Protein AF-A0A2H9SEV0-F1 (afdb_monomer)

Foldseek 3Di:
DDDDDPVVVVVLVVLVQVLQLVVQWHADPNWIFGHDNVRHFDADPVRHGHTDDPVNVVCQLPPCCRHSQNSVVVVVDGDDDDDDDDPDD

Sequence (89 aa):
MAELDEKTIEALDELFNAWLVMNGIVNQDGTLYQADGEGTILSNQQGEPMRVHPEQFQSLINDPGKGFSSFVAKKGLRVNTIQRDYPEE

Solvent-accessible surface area (backbone atoms only — not comparable to full-atom values): 5506 Å² total; per-residue (Å²): 131,85,81,78,53,70,67,60,52,52,53,50,49,52,52,50,53,52,53,34,50,78,69,28,29,45,79,57,97,91,40,50,28,34,25,46,98,85,68,50,74,36,57,44,100,86,67,45,75,34,63,58,52,69,70,58,50,53,53,45,52,68,29,82,82,73,2,59,49,40,53,42,40,76,73,77,41,88,63,84,86,77,90,70,83,76,80,80,129

Mean predicted aligned error: 5.65 Å

Secondary structure (DSSP, 8-state):
-PPPPHHHHHHHHHHHHHHHHHTTEEEETTEEEEB-TTSPBPB-TTS-B-BPPHHHHHHHHT-TTTSHHHHHHTTT------PPPP---

Radius of gyration: 14.58 Å; Cα contacts (8 Å, |Δi|>4): 88; chains: 1; bounding box: 43×23×38 Å

Structure (mmCIF, N/CA/C/O backbone):
data_AF-A0A2H9SEV0-F1
#
_entry.id   AF-A0A2H9SEV0-F1
#
loop_
_atom_site.group_PDB
_atom_site.id
_atom_site.type_symbol
_atom_site.label_atom_id
_atom_site.label_alt_id
_atom_site.label_comp_id
_atom_site.label_asym_id
_atom_site.label_entity_id
_atom_site.label_seq_id
_atom_site.pdbx_PDB_ins_code
_atom_site.Cartn_x
_atom_site.Cartn_y
_atom_site.Cartn_z
_atom_site.occupancy
_atom_site.B_iso_or_equiv
_atom_site.auth_seq_id
_atom_site.auth_comp_id
_atom_site.auth_asym_id
_atom_site.auth_atom_id
_atom_site.pdbx_PDB_model_num
ATOM 1 N N . MET A 1 1 ? 23.447 -2.925 -3.397 1.00 52.59 1 MET A N 1
ATOM 2 C CA . MET A 1 1 ? 22.134 -2.439 -3.868 1.00 52.59 1 MET A CA 1
ATOM 3 C C . MET A 1 1 ? 22.341 -1.011 -4.325 1.00 52.59 1 MET A C 1
ATOM 5 O O . MET A 1 1 ? 23.009 -0.287 -3.602 1.00 52.59 1 MET A O 1
ATOM 9 N N . ALA A 1 2 ? 21.888 -0.642 -5.524 1.00 62.84 2 ALA A N 1
ATOM 10 C CA . ALA A 1 2 ? 21.877 0.766 -5.912 1.00 62.84 2 ALA A CA 1
ATOM 11 C C . ALA A 1 2 ? 20.850 1.489 -5.032 1.00 62.84 2 ALA A C 1
ATOM 13 O O . ALA A 1 2 ? 19.746 0.975 -4.846 1.00 62.84 2 ALA A O 1
ATOM 14 N N . GLU A 1 3 ? 21.247 2.610 -4.445 1.00 77.25 3 GLU A N 1
ATOM 15 C CA . GLU A 1 3 ? 20.348 3.480 -3.693 1.00 77.25 3 GLU A CA 1
ATOM 16 C C . GLU A 1 3 ? 19.370 4.126 -4.683 1.00 77.25 3 GLU A C 1
ATOM 18 O O . GLU A 1 3 ? 19.778 4.543 -5.770 1.00 77.25 3 GLU A O 1
ATOM 23 N N . LEU A 1 4 ? 18.077 4.116 -4.358 1.00 80.56 4 LEU A N 1
ATOM 24 C CA . LEU A 1 4 ? 17.071 4.792 -5.175 1.00 80.56 4 LEU A CA 1
ATOM 25 C C . LEU A 1 4 ? 17.192 6.296 -4.936 1.00 80.56 4 LEU A C 1
ATOM 27 O O . LEU A 1 4 ? 17.389 6.718 -3.799 1.00 80.56 4 LEU A O 1
ATOM 31 N N . ASP A 1 5 ? 17.073 7.099 -5.991 1.00 90.06 5 ASP A N 1
ATOM 32 C CA . ASP A 1 5 ? 17.016 8.547 -5.830 1.00 90.06 5 ASP A CA 1
ATOM 33 C C . ASP A 1 5 ? 15.684 8.974 -5.194 1.00 90.06 5 ASP A C 1
ATOM 35 O O . ASP A 1 5 ? 14.670 8.278 -5.294 1.00 90.06 5 ASP A O 1
ATOM 39 N N . GLU A 1 6 ? 15.691 10.140 -4.553 1.00 89.81 6 GLU A N 1
ATOM 40 C CA . GLU A 1 6 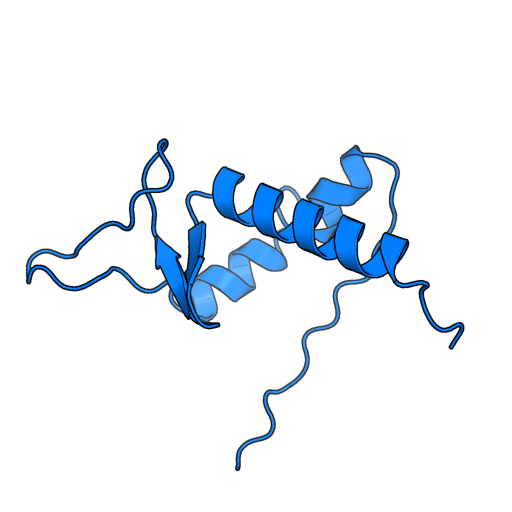? 14.554 10.686 -3.803 1.00 89.81 6 GLU A CA 1
ATOM 41 C C . GLU A 1 6 ? 13.269 10.751 -4.638 1.00 89.81 6 GLU A C 1
ATOM 43 O O . GLU A 1 6 ? 12.215 10.324 -4.174 1.00 89.81 6 GLU A O 1
ATOM 48 N N . LYS A 1 7 ? 13.359 11.151 -5.913 1.00 90.00 7 LYS A N 1
ATOM 49 C CA . LYS A 1 7 ? 12.180 11.239 -6.791 1.00 90.00 7 LYS A CA 1
ATOM 50 C C . LYS A 1 7 ? 11.575 9.872 -7.075 1.00 90.00 7 LYS A C 1
ATOM 52 O O . LYS A 1 7 ? 10.361 9.746 -7.207 1.00 90.00 7 LYS A O 1
ATOM 57 N N . THR A 1 8 ? 12.411 8.842 -7.192 1.00 87.75 8 THR A N 1
ATOM 58 C CA . THR A 1 8 ? 11.930 7.469 -7.361 1.00 87.75 8 THR A CA 1
ATOM 59 C C . THR A 1 8 ? 11.227 6.978 -6.096 1.00 87.75 8 THR A C 1
ATOM 61 O O . THR A 1 8 ? 10.210 6.293 -6.198 1.00 87.75 8 THR A O 1
ATOM 64 N N . ILE A 1 9 ? 11.728 7.337 -4.912 1.00 88.12 9 ILE A N 1
ATOM 65 C CA . ILE A 1 9 ? 11.093 6.995 -3.631 1.00 88.12 9 ILE A CA 1
ATOM 66 C C . ILE A 1 9 ? 9.730 7.686 -3.506 1.00 88.12 9 ILE A C 1
ATOM 68 O O . ILE A 1 9 ? 8.740 7.005 -3.247 1.00 88.12 9 ILE A O 1
ATOM 72 N N . GLU A 1 10 ? 9.663 8.992 -3.763 1.00 90.88 10 GLU A N 1
ATOM 73 C CA . GLU A 1 10 ? 8.414 9.766 -3.742 1.00 90.88 10 GLU A CA 1
ATOM 74 C C . GLU A 1 10 ? 7.380 9.193 -4.720 1.00 90.88 10 GLU A C 1
ATOM 76 O O . GLU A 1 10 ? 6.238 8.933 -4.346 1.00 90.88 10 GLU A O 1
ATOM 81 N N . ALA A 1 11 ? 7.788 8.896 -5.957 1.00 90.19 11 ALA A N 1
ATOM 82 C CA . ALA A 1 11 ? 6.891 8.318 -6.954 1.00 90.19 11 ALA A CA 1
ATOM 83 C C . ALA A 1 11 ? 6.368 6.925 -6.552 1.00 90.19 11 ALA A C 1
ATOM 85 O O . ALA A 1 11 ? 5.227 6.573 -6.861 1.00 90.19 11 ALA A O 1
ATOM 86 N N . LEU A 1 12 ? 7.186 6.105 -5.881 1.00 89.06 12 LEU A N 1
ATOM 87 C CA . LEU A 1 12 ? 6.748 4.806 -5.365 1.00 89.06 12 LEU A CA 1
ATOM 88 C C . LEU A 1 12 ? 5.752 4.959 -4.213 1.00 89.06 12 LEU A C 1
ATOM 90 O O . LEU A 1 12 ? 4.790 4.189 -4.163 1.00 89.06 12 LEU A O 1
ATOM 94 N N . ASP A 1 13 ? 5.955 5.941 -3.335 1.00 90.81 13 ASP A N 1
ATOM 95 C CA . ASP A 1 13 ? 5.026 6.255 -2.248 1.00 90.81 13 ASP A CA 1
ATOM 96 C C . ASP A 1 13 ? 3.673 6.732 -2.794 1.00 90.81 13 ASP A C 1
ATOM 98 O O . ASP A 1 13 ? 2.628 6.187 -2.434 1.00 90.81 13 ASP A O 1
ATOM 102 N N . GLU A 1 14 ? 3.674 7.645 -3.769 1.00 91.81 14 GLU A N 1
ATOM 103 C CA . GLU A 1 14 ? 2.454 8.086 -4.456 1.00 91.81 14 GLU A CA 1
ATOM 104 C C . GLU A 1 14 ? 1.708 6.920 -5.115 1.00 91.81 14 GLU A C 1
ATOM 106 O O . GLU A 1 14 ? 0.486 6.800 -4.992 1.00 91.81 14 GLU A O 1
ATOM 111 N N . LEU A 1 15 ? 2.428 6.024 -5.798 1.00 92.62 15 LEU A N 1
ATOM 112 C CA . LEU A 1 15 ? 1.833 4.839 -6.419 1.00 92.62 15 LEU A CA 1
ATOM 113 C C . LEU A 1 15 ? 1.238 3.884 -5.385 1.00 92.62 15 LEU A C 1
ATOM 115 O O . LEU A 1 15 ? 0.184 3.293 -5.640 1.00 92.62 15 LEU A O 1
ATOM 119 N N . PHE A 1 16 ? 1.908 3.707 -4.249 1.00 92.31 16 PHE A N 1
ATOM 120 C CA . PHE A 1 16 ? 1.428 2.861 -3.167 1.00 92.31 16 PHE A CA 1
ATOM 121 C C . PHE A 1 16 ? 0.169 3.450 -2.527 1.00 92.31 16 PHE A C 1
ATOM 123 O O . PHE A 1 16 ? -0.842 2.754 -2.424 1.00 92.31 16 PHE A O 1
ATOM 130 N N . ASN A 1 17 ? 0.178 4.745 -2.216 1.00 91.75 17 ASN A N 1
ATOM 131 C CA . ASN A 1 17 ? -0.977 5.455 -1.671 1.00 91.75 17 ASN A CA 1
ATOM 132 C C . ASN A 1 17 ? -2.161 5.455 -2.649 1.00 91.75 17 ASN A C 1
ATOM 134 O O . ASN A 1 17 ? -3.290 5.169 -2.254 1.00 91.75 17 ASN A O 1
ATOM 138 N N . ALA A 1 18 ? -1.917 5.668 -3.944 1.00 91.56 18 ALA A N 1
ATOM 139 C CA . ALA A 1 18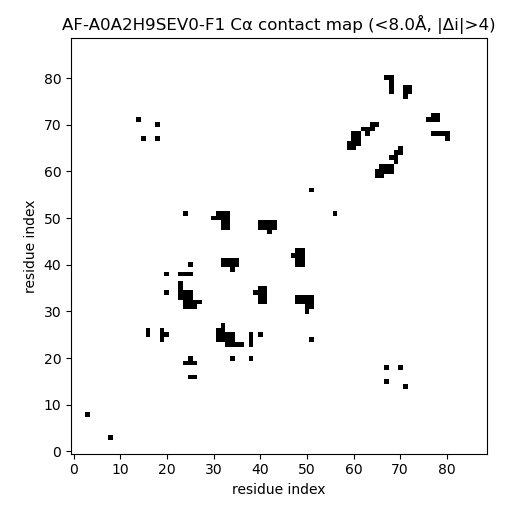 ? -2.956 5.560 -4.966 1.00 91.56 18 ALA A CA 1
ATOM 140 C C . ALA A 1 18 ? -3.560 4.148 -5.023 1.00 91.56 18 ALA A C 1
ATOM 142 O O . ALA A 1 18 ? -4.777 3.993 -5.140 1.00 91.56 18 ALA A O 1
ATOM 143 N N . TRP A 1 19 ? -2.729 3.106 -4.916 1.00 93.69 19 TRP A N 1
ATOM 144 C CA . TRP A 1 19 ? -3.208 1.726 -4.863 1.00 93.69 19 TRP A CA 1
ATOM 145 C C . TRP A 1 19 ? -4.050 1.453 -3.609 1.00 93.69 19 TRP A C 1
ATOM 147 O O . TRP A 1 19 ? -5.081 0.791 -3.726 1.00 93.69 19 TRP A O 1
ATOM 157 N N . LEU A 1 20 ? -3.675 1.981 -2.440 1.00 94.00 20 LEU A N 1
ATOM 158 C CA . LEU A 1 20 ? -4.482 1.866 -1.220 1.00 94.00 20 LEU A CA 1
ATOM 159 C C . LEU A 1 20 ? -5.873 2.483 -1.415 1.00 94.00 20 LEU A C 1
ATOM 161 O O . LEU A 1 20 ? -6.875 1.802 -1.193 1.00 94.00 20 LEU A O 1
ATOM 165 N N . VAL A 1 21 ? -5.941 3.713 -1.934 1.00 92.00 21 VAL A N 1
ATOM 166 C CA . VAL A 1 21 ? -7.212 4.421 -2.175 1.00 92.00 21 VAL A CA 1
ATOM 167 C C . VAL A 1 21 ? -8.103 3.652 -3.151 1.00 92.00 21 VAL A C 1
ATOM 169 O O . VAL A 1 21 ? -9.298 3.495 -2.910 1.00 92.00 21 VAL A O 1
ATOM 172 N N . MET A 1 22 ? -7.533 3.082 -4.218 1.00 90.88 22 MET A N 1
ATOM 173 C CA . MET A 1 22 ? -8.279 2.232 -5.160 1.00 90.88 22 MET A CA 1
ATOM 174 C C . MET A 1 22 ? -8.869 0.967 -4.518 1.00 90.88 22 MET A C 1
ATOM 176 O O . MET A 1 22 ? -9.787 0.372 -5.082 1.00 90.88 22 MET A O 1
ATOM 180 N N . ASN A 1 23 ? -8.343 0.546 -3.368 1.00 93.00 23 ASN A N 1
ATOM 181 C CA . ASN A 1 23 ? -8.843 -0.584 -2.590 1.00 93.00 23 ASN A CA 1
ATOM 182 C C . ASN A 1 23 ? -9.675 -0.149 -1.371 1.00 93.00 23 ASN A C 1
ATOM 184 O O . ASN A 1 23 ? -9.968 -0.991 -0.525 1.00 93.00 23 ASN A O 1
ATOM 188 N N . GLY A 1 24 ? -10.066 1.129 -1.280 1.00 94.31 24 GLY A N 1
ATOM 189 C CA . GLY A 1 24 ? -10.845 1.654 -0.156 1.00 94.31 24 GLY A CA 1
ATOM 190 C C . GLY A 1 24 ? -10.051 1.691 1.146 1.00 94.31 24 GLY A C 1
ATOM 191 O O . GLY A 1 24 ? -10.613 1.473 2.213 1.00 94.31 24 GLY A O 1
ATOM 192 N N . ILE A 1 25 ? -8.735 1.902 1.069 1.00 95.56 25 ILE A N 1
ATOM 193 C CA . ILE A 1 25 ? -7.846 1.952 2.229 1.00 95.56 25 ILE A CA 1
ATOM 194 C C . ILE A 1 25 ? -7.123 3.296 2.254 1.00 95.56 25 ILE A C 1
ATOM 196 O O . ILE A 1 25 ? -6.648 3.777 1.226 1.00 95.56 25 ILE A O 1
ATOM 200 N N . VAL A 1 26 ? -6.985 3.876 3.442 1.00 93.94 26 VAL A N 1
ATOM 201 C CA . VAL A 1 26 ? -6.142 5.053 3.683 1.00 93.94 26 VAL A CA 1
ATOM 202 C C . VAL A 1 26 ? -5.109 4.749 4.759 1.00 93.94 26 VAL A C 1
ATOM 204 O O . VAL A 1 26 ? -5.386 4.019 5.711 1.00 93.94 26 VAL A O 1
ATOM 207 N N . ASN A 1 27 ? -3.908 5.297 4.596 1.00 92.31 27 ASN A N 1
ATOM 208 C CA . ASN A 1 27 ? -2.863 5.267 5.612 1.00 92.31 27 ASN A CA 1
ATOM 209 C C . ASN A 1 27 ? -2.892 6.587 6.385 1.00 92.31 27 ASN A C 1
ATOM 211 O O . ASN A 1 27 ? -2.702 7.648 5.792 1.00 92.31 27 ASN A O 1
ATOM 215 N N . GLN A 1 28 ? -3.122 6.519 7.692 1.00 90.62 28 GLN A N 1
ATOM 216 C CA . GLN A 1 28 ? -3.038 7.665 8.587 1.00 90.62 28 GLN A CA 1
ATOM 217 C C . GLN A 1 28 ? -2.145 7.301 9.772 1.00 90.62 28 GLN A C 1
ATOM 219 O O . GLN A 1 28 ? -2.425 6.349 10.502 1.00 90.62 28 GLN A O 1
ATOM 224 N N . ASP A 1 29 ? -1.053 8.050 9.936 1.00 87.00 29 ASP A N 1
ATOM 225 C CA . ASP A 1 29 ? -0.068 7.876 11.011 1.00 87.00 29 ASP A CA 1
ATOM 226 C C . ASP A 1 29 ? 0.480 6.437 11.118 1.00 87.00 29 ASP A C 1
ATOM 228 O O . ASP A 1 29 ? 0.649 5.884 12.203 1.00 87.00 29 ASP A O 1
ATOM 232 N N . GLY A 1 30 ? 0.719 5.793 9.969 1.00 85.12 30 GLY A N 1
ATOM 233 C CA . GLY A 1 30 ? 1.221 4.417 9.895 1.00 85.12 30 GLY A CA 1
ATOM 234 C C . GLY A 1 30 ? 0.163 3.342 10.160 1.00 85.12 30 GLY A C 1
ATOM 235 O O . GLY A 1 30 ? 0.488 2.156 10.173 1.00 85.12 30 GLY A O 1
ATOM 236 N N . THR A 1 31 ? -1.099 3.729 10.353 1.00 90.75 31 THR A N 1
ATOM 237 C CA . THR A 1 31 ? -2.222 2.806 10.527 1.00 90.75 31 THR A CA 1
ATOM 238 C C . THR A 1 31 ? -3.103 2.802 9.283 1.00 90.75 31 THR A C 1
ATOM 240 O O . THR A 1 31 ? -3.486 3.851 8.768 1.00 90.75 31 THR A O 1
ATOM 243 N N . LEU A 1 32 ? -3.457 1.606 8.811 1.00 94.19 32 LEU A N 1
ATOM 244 C CA . LEU A 1 32 ? -4.359 1.431 7.677 1.00 94.19 32 LEU A CA 1
ATOM 245 C C . LEU A 1 32 ? -5.815 1.383 8.148 1.00 94.19 32 LEU A C 1
ATOM 247 O O . LEU A 1 32 ? -6.164 0.587 9.025 1.00 94.19 32 LEU A O 1
ATOM 251 N N . TYR A 1 33 ? -6.669 2.184 7.521 1.00 95.88 33 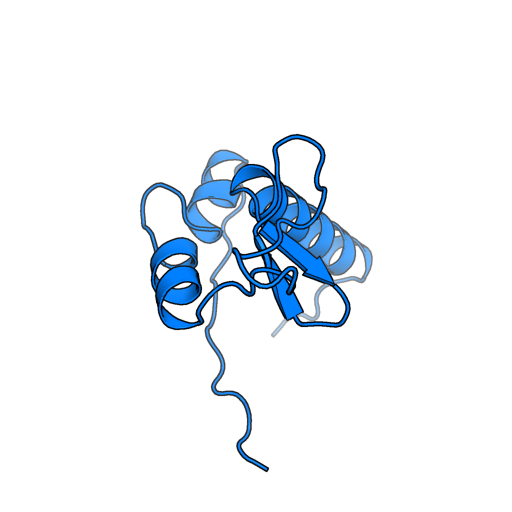TYR A N 1
ATOM 252 C CA . TYR A 1 33 ? -8.104 2.253 7.792 1.00 95.88 33 TYR A CA 1
ATOM 253 C C . TYR A 1 33 ? -8.916 1.990 6.530 1.00 95.88 33 TYR A C 1
ATOM 255 O O . TYR A 1 33 ? -8.487 2.326 5.428 1.00 95.88 33 TYR A O 1
ATOM 263 N N . GLN A 1 34 ? -10.100 1.407 6.702 1.00 95.75 34 GLN A N 1
ATOM 264 C CA . GLN A 1 34 ? -11.1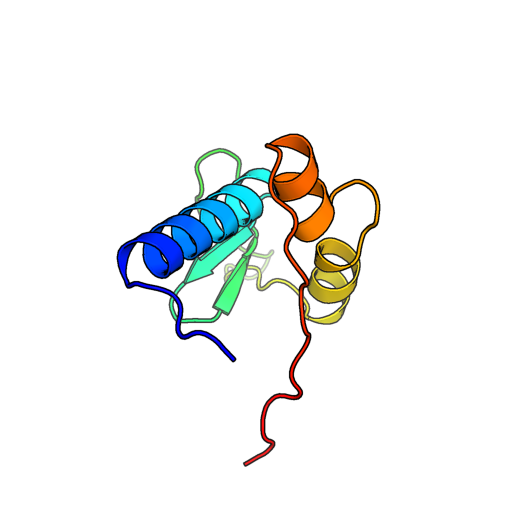05 1.325 5.649 1.00 95.75 34 GLN A CA 1
ATOM 265 C C . GLN A 1 34 ? -11.680 2.717 5.387 1.00 95.75 34 GLN A C 1
ATOM 267 O O . GLN A 1 34 ? -11.964 3.462 6.327 1.00 95.75 34 GLN A O 1
ATOM 272 N N . ALA A 1 35 ? -11.880 3.043 4.119 1.00 94.31 35 ALA A N 1
ATOM 273 C CA . ALA A 1 35 ? -12.404 4.316 3.661 1.00 94.31 35 ALA A CA 1
ATOM 274 C C . ALA A 1 35 ? -13.492 4.125 2.600 1.00 94.31 35 ALA A C 1
ATOM 276 O O . ALA A 1 35 ? -13.565 3.093 1.927 1.00 94.31 35 ALA A O 1
ATOM 277 N N . ASP A 1 36 ? -14.349 5.129 2.459 1.00 90.38 36 ASP A N 1
ATOM 278 C CA . ASP A 1 36 ? -15.318 5.199 1.371 1.00 90.38 36 ASP A CA 1
ATOM 279 C C . ASP A 1 36 ? -14.689 5.685 0.051 1.00 90.38 36 ASP A C 1
ATOM 281 O O . ASP A 1 36 ? -13.483 5.919 -0.059 1.00 90.38 36 ASP A O 1
ATOM 285 N N . GLY A 1 37 ? -15.524 5.829 -0.982 1.00 82.88 37 GLY A N 1
ATOM 286 C CA . GLY A 1 37 ? -15.097 6.291 -2.305 1.00 82.88 37 GLY A CA 1
ATOM 287 C C . GLY A 1 37 ? -14.611 7.746 -2.35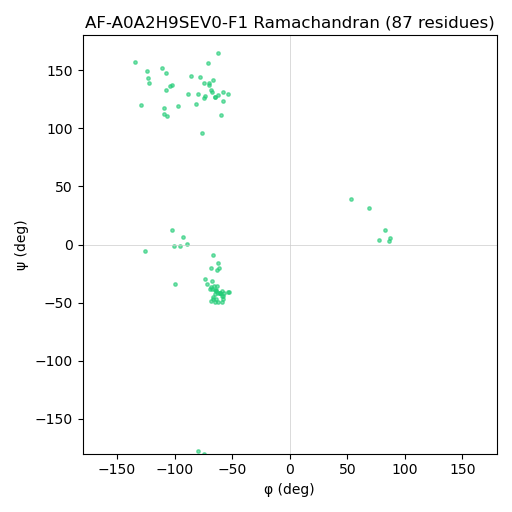5 1.00 82.88 37 GLY A C 1
ATOM 288 O O . GLY A 1 37 ? -14.069 8.149 -3.382 1.00 82.88 37 GLY A O 1
ATOM 289 N N . GLU A 1 38 ? -14.785 8.519 -1.282 1.00 84.06 38 GLU A N 1
ATOM 290 C CA . GLU A 1 38 ? -14.273 9.887 -1.142 1.00 84.06 38 GLU A CA 1
ATOM 291 C C . GLU A 1 38 ? -12.987 9.936 -0.297 1.00 84.06 38 GLU A C 1
ATOM 293 O O . GLU A 1 38 ? -12.389 11.000 -0.139 1.00 84.06 38 GLU A O 1
ATOM 298 N N . GLY A 1 39 ? -12.524 8.787 0.211 1.00 81.88 39 GLY A N 1
ATOM 299 C CA . GLY A 1 39 ? -11.354 8.688 1.081 1.00 81.88 39 GLY A CA 1
ATOM 300 C C . GLY A 1 39 ? -11.653 8.996 2.550 1.00 81.88 39 GLY A C 1
ATOM 301 O O . GLY A 1 39 ? -10.720 9.150 3.340 1.00 81.88 39 GLY A O 1
ATOM 302 N N . THR A 1 40 ? -12.928 9.070 2.941 1.00 89.94 40 THR A N 1
ATOM 303 C CA . THR A 1 40 ? -13.324 9.279 4.338 1.00 89.94 40 THR A CA 1
ATOM 304 C C . THR A 1 40 ? -13.241 7.966 5.102 1.00 89.94 40 THR A C 1
ATOM 306 O O . THR A 1 40 ? -13.793 6.954 4.672 1.00 89.94 40 THR A O 1
ATOM 309 N N . ILE A 1 41 ? -12.566 7.975 6.256 1.00 93.94 41 ILE A N 1
ATOM 310 C CA . ILE A 1 41 ? -12.426 6.792 7.112 1.00 93.94 41 ILE A CA 1
ATOM 311 C C . ILE A 1 41 ? -13.798 6.336 7.614 1.00 93.94 41 ILE A C 1
ATOM 313 O O . ILE A 1 41 ? -14.558 7.112 8.193 1.00 93.94 41 ILE A O 1
ATOM 317 N N . LEU A 1 42 ? -14.086 5.051 7.422 1.00 94.19 42 LEU A N 1
ATOM 318 C CA . LEU A 1 42 ? -15.308 4.412 7.889 1.00 94.19 42 LEU A CA 1
ATOM 319 C C . LEU A 1 42 ? -15.228 4.116 9.388 1.00 94.19 42 LEU A C 1
ATOM 321 O O . LEU A 1 42 ? -14.182 3.709 9.898 1.00 94.19 42 LEU A O 1
ATOM 325 N N . SER A 1 43 ? -16.362 4.242 10.077 1.00 95.31 43 SER A N 1
ATOM 326 C CA . SER A 1 43 ? -16.511 3.855 11.481 1.00 95.31 43 SER A CA 1
ATOM 327 C C . SER A 1 43 ? -17.345 2.584 11.638 1.00 95.31 43 SER A C 1
ATOM 329 O O . SER A 1 43 ? -18.280 2.329 10.877 1.00 95.31 43 SER A O 1
ATOM 331 N N . ASN A 1 44 ? -17.026 1.787 12.656 1.00 91.25 44 ASN A N 1
ATOM 332 C CA . ASN A 1 44 ? -17.795 0.610 13.044 1.00 91.25 44 ASN A CA 1
ATOM 333 C C . ASN A 1 44 ? -19.107 1.008 13.764 1.00 91.25 44 ASN A C 1
ATOM 335 O O . ASN A 1 44 ? -19.393 2.183 13.992 1.00 91.25 44 ASN A O 1
ATOM 339 N N . GLN A 1 45 ? -19.907 0.017 14.177 1.00 90.00 45 GLN A N 1
ATOM 340 C CA . GLN A 1 45 ? -21.178 0.247 14.891 1.00 90.00 45 GLN A CA 1
ATOM 341 C C . GLN A 1 45 ? -21.022 0.962 16.248 1.00 90.00 45 GLN A C 1
ATOM 343 O O . GLN A 1 45 ? -22.006 1.454 16.793 1.00 90.00 45 GLN A O 1
ATOM 348 N N . GLN A 1 46 ? -19.807 1.007 16.795 1.00 90.31 46 GLN A N 1
ATOM 349 C CA . GLN A 1 46 ? -19.470 1.675 18.053 1.00 90.31 46 GLN A CA 1
ATOM 350 C C . GLN A 1 46 ? -18.937 3.103 17.825 1.00 90.31 46 GLN A C 1
ATOM 352 O O . GLN A 1 46 ? -18.659 3.812 18.787 1.00 90.31 46 GLN A O 1
ATOM 357 N N . GLY A 1 47 ? -18.827 3.543 16.565 1.00 91.31 47 GLY A N 1
ATOM 358 C CA . GLY A 1 47 ? -18.303 4.855 16.184 1.00 91.31 47 GLY A CA 1
ATOM 359 C C . GLY A 1 47 ? -16.779 4.909 16.043 1.00 91.31 47 GLY A C 1
ATOM 360 O O . GLY A 1 47 ? -16.242 5.975 15.747 1.00 91.31 47 GLY A O 1
ATOM 361 N N . GLU A 1 48 ? -16.073 3.790 16.208 1.00 92.19 48 GLU A N 1
ATOM 362 C CA . GLU A 1 48 ? -14.610 3.745 16.131 1.00 92.19 48 GLU A CA 1
ATOM 363 C C . GLU A 1 48 ? -14.124 3.564 14.684 1.00 92.19 48 GLU A C 1
ATOM 365 O O . GLU A 1 48 ? -14.750 2.809 13.934 1.00 92.19 48 GLU A O 1
ATOM 370 N N . PRO A 1 49 ? -12.988 4.173 14.292 1.00 94.25 49 PRO A N 1
ATOM 371 C CA . PRO A 1 49 ? -12.381 3.967 12.979 1.00 94.25 49 PRO A CA 1
ATOM 372 C C . PRO A 1 49 ? -12.133 2.488 12.662 1.00 94.25 49 PRO A C 1
ATOM 374 O O . PRO A 1 49 ? -11.510 1.756 13.436 1.00 94.25 49 PRO A O 1
ATOM 377 N N . MET A 1 50 ? -12.574 2.045 11.489 1.00 95.25 50 MET A N 1
ATOM 378 C CA . MET A 1 50 ? -12.400 0.671 11.028 1.00 95.25 50 MET A CA 1
ATOM 379 C C . MET A 1 50 ? -10.968 0.438 10.550 1.00 95.25 50 MET A C 1
ATOM 381 O O . MET A 1 50 ? -10.629 0.712 9.400 1.00 95.25 50 MET A O 1
ATOM 385 N N . ARG A 1 51 ? -10.120 -0.096 11.430 1.00 94.88 51 ARG A N 1
ATOM 386 C CA . ARG A 1 51 ? -8.761 -0.522 11.069 1.00 94.88 51 ARG A CA 1
ATOM 387 C C . ARG A 1 51 ? -8.791 -1.708 10.107 1.00 94.88 51 ARG A C 1
ATOM 389 O O . ARG A 1 51 ? -9.606 -2.618 10.251 1.00 94.88 51 ARG A O 1
ATOM 396 N N . VAL A 1 52 ? -7.873 -1.716 9.146 1.00 93.94 52 VAL A N 1
ATOM 397 C CA . VAL A 1 52 ? -7.652 -2.876 8.278 1.00 93.94 52 VAL A CA 1
ATOM 398 C C . VAL A 1 52 ? -6.946 -3.957 9.089 1.00 93.94 52 VAL A C 1
ATOM 400 O O . VAL A 1 52 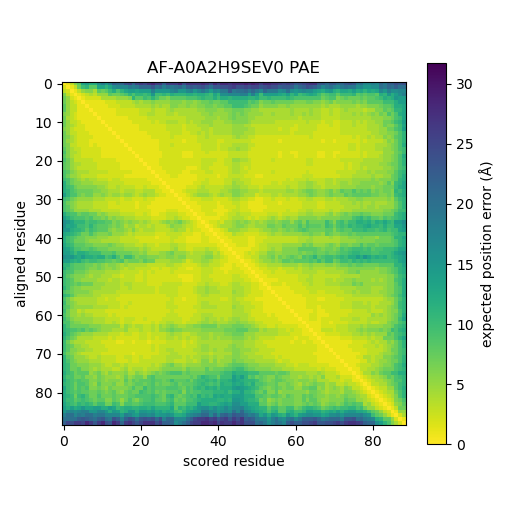? -5.909 -3.709 9.702 1.00 93.94 52 VAL A O 1
ATOM 403 N N . HIS A 1 53 ? -7.498 -5.168 9.087 1.00 91.25 53 HIS A N 1
ATOM 404 C CA . HIS A 1 53 ? -6.863 -6.295 9.761 1.00 91.25 53 HIS A CA 1
ATOM 405 C C . HIS A 1 53 ? -5.587 -6.732 9.018 1.00 91.25 53 HIS A C 1
ATOM 407 O O . HIS A 1 53 ? -5.621 -6.835 7.784 1.00 91.25 53 HIS A O 1
ATOM 413 N N . PRO A 1 54 ? -4.483 -7.032 9.729 1.00 88.50 54 PRO A N 1
ATOM 414 C CA . PRO A 1 54 ? -3.215 -7.417 9.108 1.00 88.50 54 PRO A CA 1
ATOM 415 C C . PRO A 1 54 ? -3.338 -8.575 8.113 1.00 88.50 54 PRO A C 1
ATOM 417 O O . PRO A 1 54 ? -2.778 -8.511 7.023 1.00 88.50 54 PRO A O 1
ATOM 420 N N . GLU A 1 55 ? -4.129 -9.599 8.427 1.00 90.38 55 GLU A N 1
ATOM 421 C CA . GLU A 1 55 ? -4.307 -10.796 7.595 1.00 90.38 55 GLU A CA 1
ATOM 422 C C . GLU A 1 55 ? -5.056 -10.475 6.295 1.00 90.38 55 GLU A C 1
ATOM 424 O O . GLU A 1 55 ? -4.752 -11.009 5.221 1.00 90.38 55 GLU A O 1
ATOM 429 N N . GLN A 1 56 ? -6.031 -9.564 6.381 1.00 90.56 56 GLN A N 1
ATOM 430 C CA . GLN A 1 56 ? -6.773 -9.075 5.221 1.00 90.56 56 GLN A CA 1
ATOM 431 C C . GLN A 1 56 ? -5.851 -8.268 4.309 1.00 90.56 56 GLN A C 1
ATOM 433 O O . GLN A 1 56 ? -5.842 -8.480 3.094 1.00 90.56 56 GLN A O 1
ATOM 438 N N . PHE A 1 57 ? -5.037 -7.386 4.893 1.00 91.94 57 PHE A N 1
ATOM 439 C CA . PHE A 1 57 ? -4.069 -6.599 4.140 1.00 91.94 57 PHE A CA 1
ATOM 440 C C . PHE A 1 57 ? -2.993 -7.478 3.495 1.00 91.94 57 PHE A C 1
ATOM 442 O O . PHE A 1 57 ? -2.682 -7.308 2.317 1.00 91.94 57 PHE A O 1
ATOM 449 N N . GLN A 1 58 ? -2.479 -8.469 4.226 1.00 90.62 58 GLN A N 1
ATOM 450 C CA . GLN A 1 58 ? -1.490 -9.419 3.723 1.00 90.62 58 GLN A CA 1
ATOM 451 C C . GLN A 1 58 ? -2.030 -10.221 2.533 1.00 90.62 58 GLN A C 1
ATOM 453 O O . GLN A 1 58 ? -1.331 -10.408 1.537 1.00 90.62 58 GLN A O 1
ATOM 458 N N . SER A 1 59 ? -3.291 -10.649 2.607 1.00 92.00 59 SER A N 1
ATOM 459 C CA . SER A 1 59 ? -3.962 -11.334 1.499 1.00 92.00 59 SER A CA 1
ATOM 460 C C . SER A 1 59 ? -4.139 -10.414 0.288 1.00 92.00 59 SER A C 1
ATOM 462 O O . SER A 1 59 ? -3.956 -10.845 -0.847 1.00 92.00 59 SER A O 1
ATOM 464 N N . LEU A 1 60 ? -4.465 -9.138 0.518 1.00 93.38 60 LEU A N 1
ATOM 465 C CA . LEU A 1 60 ? -4.660 -8.150 -0.540 1.00 93.38 60 LEU A CA 1
ATOM 466 C C . LEU A 1 60 ? -3.353 -7.797 -1.261 1.00 93.38 60 LEU A C 1
ATOM 468 O O . LEU A 1 60 ? -3.317 -7.796 -2.491 1.00 93.38 60 LEU A O 1
ATOM 472 N N . ILE A 1 61 ? -2.286 -7.494 -0.519 1.00 92.00 61 ILE A N 1
ATOM 473 C CA . ILE A 1 61 ? -1.011 -7.053 -1.102 1.00 92.00 61 ILE A CA 1
ATOM 474 C C . ILE A 1 61 ? -0.323 -8.169 -1.900 1.00 92.00 61 ILE A C 1
ATOM 476 O O . ILE A 1 61 ? 0.319 -7.881 -2.911 1.00 92.00 61 ILE A O 1
ATOM 480 N N . ASN A 1 62 ? -0.514 -9.426 -1.486 1.00 90.69 62 ASN A N 1
ATOM 481 C CA . ASN A 1 62 ? 0.036 -10.618 -2.139 1.00 90.69 62 ASN A CA 1
ATOM 482 C C . ASN A 1 62 ? -0.873 -11.201 -3.232 1.00 90.69 62 ASN A C 1
ATOM 484 O O . ASN A 1 62 ? -0.529 -12.219 -3.835 1.00 90.69 62 ASN A O 1
ATOM 488 N N . ASP A 1 63 ? -2.031 -10.594 -3.494 1.00 92.06 63 ASP A N 1
ATOM 489 C CA . ASP A 1 63 ? -2.952 -11.094 -4.508 1.00 92.06 63 ASP A CA 1
ATOM 490 C C . ASP A 1 63 ? -2.322 -10.992 -5.917 1.00 92.06 63 ASP A C 1
ATOM 492 O O . ASP A 1 63 ? -1.906 -9.907 -6.338 1.00 92.06 63 ASP A O 1
ATOM 496 N N . PRO A 1 64 ? -2.276 -12.086 -6.699 1.00 88.62 64 PRO A N 1
ATOM 497 C CA . PRO A 1 64 ? -1.607 -12.097 -7.999 1.00 88.62 64 PRO A CA 1
ATOM 498 C C . PRO A 1 64 ? -2.312 -11.248 -9.070 1.00 88.62 64 PRO A C 1
ATOM 500 O O . PRO A 1 64 ? -1.684 -10.866 -10.057 1.00 88.62 64 PRO A O 1
ATOM 503 N N . GLY A 1 65 ? -3.599 -10.930 -8.917 1.00 89.19 65 GLY A N 1
ATOM 504 C CA . GLY A 1 65 ? -4.383 -10.146 -9.877 1.00 89.19 65 GLY A CA 1
ATOM 505 C C . GLY A 1 65 ? -4.543 -8.666 -9.512 1.00 89.19 65 GLY A C 1
ATOM 506 O O . GLY A 1 65 ? -4.590 -7.813 -10.415 1.00 89.19 65 GLY A O 1
ATOM 507 N N . LYS A 1 66 ? -4.627 -8.358 -8.211 1.00 90.50 66 LYS A N 1
ATOM 508 C CA . LYS A 1 66 ? -4.906 -7.007 -7.677 1.00 90.50 66 LYS A CA 1
ATOM 509 C C . LYS A 1 66 ? -3.883 -6.472 -6.666 1.00 90.50 66 LYS A C 1
ATOM 511 O O . LYS A 1 66 ? -3.983 -5.300 -6.304 1.00 90.50 66 LYS A O 1
ATOM 516 N N . GLY A 1 67 ? -2.901 -7.270 -6.250 1.00 92.56 67 GLY A N 1
ATOM 517 C CA . GLY A 1 67 ? -1.837 -6.836 -5.344 1.00 92.56 67 GLY A CA 1
ATOM 518 C C . GLY A 1 67 ? -0.971 -5.720 -5.931 1.00 92.56 67 GLY A C 1
ATOM 519 O O . GLY A 1 67 ? -0.992 -5.461 -7.140 1.00 92.56 67 GLY A O 1
ATOM 520 N N . PHE A 1 68 ? -0.190 -5.055 -5.078 1.00 92.38 68 PHE A N 1
ATOM 521 C CA . PHE A 1 68 ? 0.581 -3.871 -5.469 1.00 92.38 68 PHE A CA 1
ATOM 522 C C . PHE A 1 68 ? 1.571 -4.160 -6.608 1.00 92.38 68 PHE A C 1
ATOM 524 O O . PHE A 1 68 ? 1.619 -3.425 -7.595 1.00 92.38 68 PHE A O 1
ATOM 531 N N . SER A 1 69 ? 2.293 -5.284 -6.529 1.00 91.12 69 SER A N 1
ATOM 532 C CA . SER A 1 69 ? 3.206 -5.723 -7.595 1.00 91.12 69 SER A CA 1
ATOM 533 C C . SER A 1 69 ? 2.487 -5.875 -8.945 1.00 91.12 69 SER A C 1
ATOM 535 O O . SER A 1 69 ? 2.982 -5.416 -9.975 1.00 91.12 69 SER A O 1
ATOM 537 N N . SER A 1 70 ? 1.278 -6.444 -8.950 1.00 91.12 70 SER A N 1
ATOM 538 C CA . SER A 1 70 ? 0.459 -6.598 -10.160 1.00 91.12 70 SER A CA 1
ATOM 539 C C . SER A 1 70 ? -0.113 -5.271 -10.659 1.00 91.12 70 SER A C 1
ATOM 541 O O . SER A 1 70 ? -0.243 -5.067 -11.868 1.00 91.12 70 SER A O 1
ATOM 543 N N . PHE A 1 71 ? -0.437 -4.349 -9.752 1.00 91.62 71 PHE A N 1
ATOM 544 C CA . PHE A 1 71 ? -0.880 -2.998 -10.091 1.00 91.62 71 PHE A CA 1
ATOM 545 C C . PHE A 1 71 ? 0.205 -2.212 -10.834 1.00 91.62 71 PHE A C 1
ATOM 547 O O . PHE A 1 71 ? -0.063 -1.666 -11.908 1.00 91.62 71 PHE A O 1
ATOM 554 N N . VAL A 1 72 ? 1.438 -2.196 -10.326 1.00 90.62 72 VAL A N 1
ATOM 555 C CA . VAL A 1 72 ? 2.532 -1.472 -10.990 1.00 90.62 72 VAL A CA 1
ATOM 556 C C . VAL A 1 72 ? 3.025 -2.186 -12.254 1.00 90.62 72 VAL A C 1
ATOM 558 O O . VAL A 1 72 ? 3.374 -1.514 -13.226 1.00 90.62 72 VAL A O 1
ATOM 561 N N . ALA A 1 73 ? 2.936 -3.522 -12.316 1.00 90.38 73 ALA A N 1
ATOM 562 C CA . ALA A 1 73 ? 3.22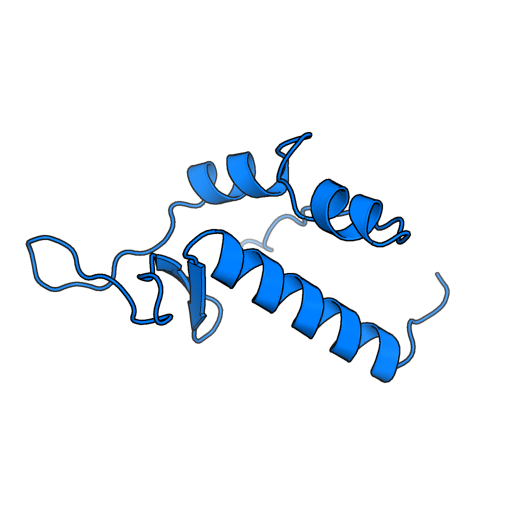6 -4.296 -13.528 1.00 90.38 73 ALA A CA 1
ATOM 563 C C . ALA A 1 73 ? 2.339 -3.888 -14.709 1.00 90.38 73 ALA A C 1
ATOM 565 O O . ALA A 1 73 ? 2.833 -3.739 -15.828 1.00 90.38 73 ALA A O 1
ATOM 566 N N . LYS A 1 74 ? 1.051 -3.616 -14.463 1.00 88.25 74 LYS A N 1
ATOM 567 C CA . LYS A 1 74 ? 0.121 -3.094 -15.484 1.00 88.25 74 LYS A CA 1
ATOM 568 C C . LYS A 1 74 ? 0.517 -1.706 -16.002 1.00 88.25 74 LYS A C 1
ATOM 570 O O . LYS A 1 74 ? 0.121 -1.340 -17.102 1.00 88.25 74 LYS A O 1
ATOM 575 N N . LYS A 1 75 ? 1.308 -0.947 -15.237 1.00 85.25 75 LYS A N 1
ATOM 576 C CA . LYS A 1 75 ? 1.863 0.361 -15.623 1.00 85.25 75 LYS A CA 1
ATOM 577 C C . LYS A 1 75 ? 3.259 0.256 -16.256 1.00 85.25 75 LYS A C 1
ATOM 579 O O . LYS A 1 75 ? 3.877 1.279 -16.524 1.00 85.25 75 LYS A O 1
ATOM 584 N N . GLY A 1 76 ? 3.752 -0.961 -16.508 1.00 87.06 76 GLY A N 1
ATOM 585 C CA . GLY A 1 76 ? 5.053 -1.214 -17.135 1.00 87.06 76 GLY A CA 1
ATOM 586 C C . GLY A 1 76 ? 6.235 -1.279 -16.164 1.00 87.06 76 GLY A C 1
ATOM 587 O O . GLY A 1 76 ? 7.372 -1.410 -16.612 1.00 87.06 76 GLY A O 1
ATOM 588 N N . LEU A 1 77 ? 5.990 -1.224 -14.850 1.00 85.00 77 LEU A N 1
ATOM 589 C CA . LEU A 1 77 ? 7.028 -1.272 -13.819 1.00 85.00 77 LEU A CA 1
ATOM 590 C C . LEU A 1 77 ? 7.098 -2.656 -13.178 1.00 85.00 77 LEU A C 1
ATOM 592 O O . LEU A 1 77 ? 6.081 -3.247 -12.834 1.00 85.00 77 LEU A O 1
ATOM 596 N N . ARG A 1 78 ? 8.306 -3.172 -12.956 1.00 83.12 78 ARG A N 1
ATOM 597 C CA . ARG A 1 78 ? 8.505 -4.399 -12.176 1.00 83.12 78 ARG A CA 1
ATOM 598 C C . ARG A 1 78 ? 9.083 -4.032 -10.822 1.00 83.12 78 ARG A C 1
ATOM 600 O O . ARG A 1 78 ? 10.236 -3.623 -10.746 1.00 83.12 78 ARG A O 1
ATOM 607 N N . VAL A 1 79 ? 8.287 -4.203 -9.775 1.00 81.25 79 VAL A N 1
ATOM 608 C CA . VAL A 1 79 ? 8.744 -4.085 -8.387 1.00 81.25 79 VAL A CA 1
ATOM 609 C C . VAL A 1 79 ? 8.728 -5.460 -7.739 1.00 81.25 79 VAL A C 1
ATOM 611 O O . VAL A 1 79 ? 7.939 -6.323 -8.122 1.00 81.25 79 VAL A O 1
ATOM 614 N N . ASN A 1 80 ? 9.605 -5.656 -6.761 1.00 79.06 80 ASN A N 1
ATOM 615 C CA . ASN A 1 80 ? 9.554 -6.811 -5.881 1.00 79.06 80 ASN A CA 1
ATOM 616 C C . ASN A 1 80 ? 9.115 -6.332 -4.498 1.00 79.06 80 ASN A C 1
ATOM 618 O O . ASN A 1 80 ? 9.843 -5.576 -3.853 1.00 79.06 80 ASN A O 1
ATOM 622 N N . THR A 1 81 ? 7.924 -6.730 -4.060 1.00 75.88 81 THR A N 1
ATOM 623 C CA . THR A 1 81 ? 7.438 -6.401 -2.717 1.00 75.88 81 THR A CA 1
ATOM 624 C C . THR A 1 81 ? 8.052 -7.378 -1.717 1.00 75.88 81 THR A C 1
ATOM 626 O O . THR A 1 81 ? 7.871 -8.586 -1.838 1.00 75.88 81 THR A O 1
ATOM 629 N N . ILE A 1 82 ? 8.787 -6.863 -0.731 1.00 78.94 82 ILE A N 1
ATOM 630 C CA . ILE A 1 82 ? 9.393 -7.667 0.336 1.00 78.94 82 ILE A CA 1
ATOM 631 C C . ILE A 1 82 ? 8.637 -7.366 1.625 1.00 78.94 82 ILE A C 1
ATOM 633 O O . ILE A 1 82 ? 8.652 -6.227 2.090 1.00 78.94 82 ILE A O 1
ATOM 637 N N . GLN A 1 83 ? 7.992 -8.378 2.202 1.00 74.62 83 GLN A N 1
ATOM 638 C CA . GLN A 1 83 ? 7.484 -8.281 3.568 1.00 74.62 83 GLN A CA 1
ATOM 639 C C . GLN A 1 83 ? 8.671 -8.380 4.521 1.00 74.62 83 GLN A C 1
ATOM 641 O O . GLN A 1 83 ? 9.490 -9.292 4.405 1.00 74.62 83 GLN A O 1
ATOM 646 N N . ARG A 1 84 ? 8.794 -7.401 5.413 1.00 76.75 84 ARG A N 1
ATOM 647 C CA . ARG A 1 84 ? 9.767 -7.432 6.501 1.00 76.75 84 ARG A CA 1
ATOM 648 C C . ARG A 1 84 ? 9.018 -7.764 7.773 1.00 76.75 84 ARG A C 1
ATOM 650 O O . ARG A 1 84 ? 7.959 -7.186 8.010 1.00 76.75 84 ARG A O 1
ATOM 657 N N . ASP A 1 85 ? 9.591 -8.655 8.568 1.00 73.50 85 ASP A N 1
ATOM 658 C CA . ASP A 1 85 ? 9.148 -8.817 9.942 1.00 73.50 85 ASP A CA 1
ATOM 659 C C . ASP A 1 85 ? 9.302 -7.468 10.643 1.00 73.50 85 ASP A C 1
ATOM 661 O O . ASP A 1 85 ? 10.331 -6.791 10.510 1.00 73.50 85 ASP A O 1
ATOM 665 N N . TYR A 1 86 ? 8.245 -7.045 11.330 1.00 60.94 86 TYR A N 1
ATOM 666 C CA . TYR A 1 86 ? 8.360 -5.910 12.226 1.00 60.94 86 TYR A CA 1
ATOM 667 C C . TYR A 1 86 ? 9.314 -6.343 13.346 1.00 60.94 86 TYR A C 1
ATOM 669 O O . TYR A 1 86 ? 9.101 -7.425 13.896 1.00 60.94 86 TYR A O 1
ATOM 677 N N . PRO A 1 87 ? 10.383 -5.587 13.654 1.00 61.16 87 PRO A N 1
ATOM 678 C CA . PRO A 1 87 ? 11.220 -5.922 14.793 1.00 61.16 87 PRO A CA 1
ATOM 679 C C . PRO A 1 87 ? 10.323 -5.892 16.030 1.00 61.16 87 PRO A C 1
ATOM 681 O O . PRO A 1 87 ? 9.801 -4.838 16.390 1.00 61.16 87 PRO A O 1
ATOM 684 N N . GLU A 1 88 ? 10.077 -7.060 16.620 1.00 54.94 88 GLU A N 1
ATOM 685 C CA . GLU A 1 88 ? 9.533 -7.122 17.970 1.00 54.94 88 GLU A CA 1
ATOM 686 C C . GLU A 1 88 ? 10.530 -6.367 18.862 1.00 54.94 88 GLU A C 1
ATOM 688 O O . GLU A 1 88 ? 11.733 -6.635 18.791 1.00 54.94 88 GLU A O 1
ATOM 693 N N . GLU A 1 89 ? 10.054 -5.348 19.584 1.00 49.56 89 GLU A N 1
ATOM 694 C CA . GLU A 1 89 ? 10.864 -4.632 20.583 1.00 49.56 89 GLU A CA 1
ATOM 695 C C . GLU A 1 89 ? 11.408 -5.583 21.657 1.00 49.56 89 GLU A C 1
ATOM 697 O O . GLU A 1 89 ? 10.64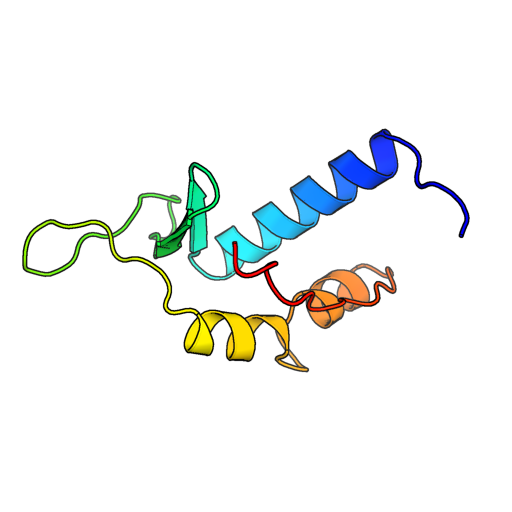8 -6.468 22.119 1.00 49.56 89 GLU A O 1
#

Nearest PDB structures (foldseek):
  7ups-assembly4_D  TM=8.624E-01  e=1.184E-04  Legionella pneumophila subsp. pneumophila str. Philadelphia 1
  7ups-assembly2_B  TM=8.854E-01  e=1.148E-03  Legionella pneumophila subsp. pneumophila str. Philadelphia 1
  8e10-assembly2_B  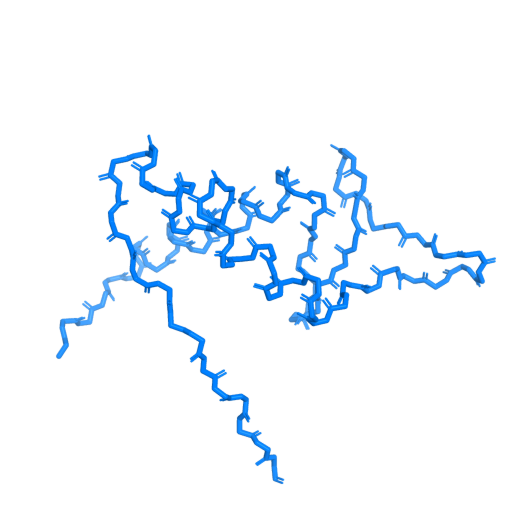TM=6.185E-01  e=1.275E+00  Mus musculus
  4z6d-assembly1_A  TM=6.028E-01  e=1.666E+00  Homo sapiens
  4z6c-assembly1_A  TM=6.345E-01  e=2.487E+00  Homo sapiens

pLDDT: mean 87.26, std 9.61, range [49.56, 95.88]